Protein AF-0000000079731182 (afdb_homodimer)

Nearest PDB structures (foldseek):
  2mru-assembly1_A  TM=7.423E-01  e=4.574E-02  Escherichia coli K-12
  2mrn-assembly1_B  TM=7.345E-01  e=3.538E-02  Escherichia coli K-12
  2mru-assembly1_B  TM=6.799E-01  e=6.725E-02  Escherichia coli K-12
  1ub4-assembly1_C-2  TM=6.430E-01  e=1.454E-01  Escherichia coli
  1yfb-assembly1_A  TM=6.213E-01  e=2.764E-01  Bacillus subtilis

InterPro domains:
  IPR007159 SpoVT-AbrB domain [PF04014] (16-47)
  IPR037914 SpoVT-AbrB domain superfamily [SSF89447] (15-71)

Solvent-accessible surface area (backbone atoms only — not comparable to full-atom values): 9882 Å² total; per-residue (Å²): 130,87,69,60,76,44,74,41,67,14,52,25,51,76,56,28,32,38,54,40,68,69,56,31,60,73,69,64,60,46,63,67,21,34,34,36,35,29,29,44,94,88,37,60,38,42,43,84,41,74,60,72,77,57,77,83,62,85,78,66,84,73,70,58,81,83,68,65,80,71,74,69,76,65,75,74,78,69,86,121,129,87,70,60,75,42,74,41,68,13,51,25,51,77,56,27,30,38,51,39,68,70,57,32,61,71,70,64,62,44,63,66,22,35,35,37,37,29,28,45,93,87,38,59,36,41,43,83,40,72,60,71,79,55,77,83,57,83,80,63,83,72,69,57,81,80,68,59,81,71,75,69,78,65,84,74,82,81,91,121

Organism: NCBI:txid1457250

Secondary structure (DSSP, 8-state):
-PPPSEEEEEEEETTEEEPPHHHHHHTT--TT-EEEEEEETTEEEEEEE-----SSS---TT--SS--------------/-PPPSEEEEEEEETTEEEPPHHHHHHTT--TT-EEEEEEETTEEEEEEE-----SSS---TT--SS--------------

Sequence (160 aa):
MSTPDEVGEGTVSGNQVSIPAHIRRRFDIEDGDVIEWQIVDGELKVEVRQTASSAFEDFEPGASEEAVDVVEEHDGFGLEMSTPDEVGEGTVSGNQVSIPAHIRRRFDIEDGDVIEWQIVDGELKVEVRQTASSAFEDFEPGASEEAVDVVEEHDGFGLE

Radius of gyration: 20.46 Å; Cα contacts (8 Å, |Δi|>4): 246; chains: 2; bounding box: 29×71×71 Å

Foldseek 3Di:
DDDDPDDDDWDDDDPDTDDDPVRCVVVVPDPPWDWDWDQDPNDIDIDTHGPPPPPPDDPPVPPPPCPPPPPPPVDDPPPD/DDDDPDDDDWDDDDPDTDDDPVRCVVVVPDPPWDWDWDQDPNDIDIDTGGPPPPPPDDCPVPPPPCPPPPPPPPPDDDDD

Structure (mmCIF, N/CA/C/O backbone):
data_AF-0000000079731182-model_v1
#
loop_
_entity.id
_entity.type
_entity.pdbx_description
1 polymer 'AbrB/MazE/SpoVT family DNA-binding domain-containing protein'
#
loop_
_atom_site.group_PDB
_atom_site.id
_atom_site.type_symbol
_a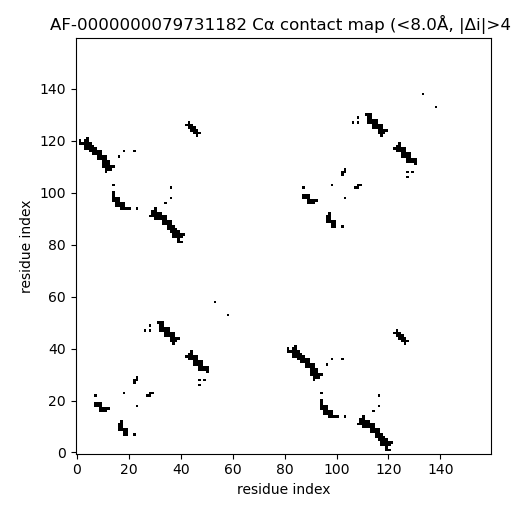tom_site.label_atom_id
_atom_site.label_alt_id
_atom_site.label_comp_id
_atom_site.label_asym_id
_atom_site.label_entity_id
_atom_site.label_seq_id
_atom_site.pdbx_PDB_ins_code
_atom_site.Cartn_x
_atom_site.Cartn_y
_atom_site.Cartn_z
_atom_site.occupancy
_atom_site.B_iso_or_equiv
_atom_site.auth_seq_id
_atom_site.auth_comp_id
_atom_site.auth_asym_id
_atom_site.auth_atom_id
_atom_site.pdbx_PDB_model_num
ATOM 1 N N . MET A 1 1 ? -4.527 -13.766 14.844 1 52.78 1 MET A N 1
ATOM 2 C CA . MET A 1 1 ? -4.383 -13.07 13.57 1 52.78 1 MET A CA 1
ATOM 3 C C . MET A 1 1 ? -5.461 -12 13.406 1 52.78 1 MET A C 1
ATOM 5 O O . MET A 1 1 ? -6.645 -12.266 13.625 1 52.78 1 MET A O 1
ATOM 9 N N . SER A 1 2 ? -5.117 -10.688 13.602 1 68.06 2 SER A N 1
ATOM 10 C CA . SER A 1 2 ? -6.199 -9.711 13.555 1 68.06 2 SER A CA 1
ATOM 11 C C . SER A 1 2 ? -6.832 -9.648 12.164 1 68.06 2 SER A C 1
ATOM 13 O O . SER A 1 2 ? -6.133 -9.727 11.156 1 68.06 2 SER A O 1
ATOM 15 N N . THR A 1 3 ? -8.008 -9.969 12.062 1 81 3 THR A N 1
ATOM 16 C CA . THR A 1 3 ? -8.797 -9.883 10.836 1 81 3 THR A CA 1
ATOM 17 C C . THR A 1 3 ? -8.906 -8.43 10.375 1 81 3 THR A C 1
ATOM 19 O O . THR A 1 3 ? -9.188 -7.539 11.18 1 81 3 THR A O 1
ATOM 22 N N . PRO A 1 4 ? -8.656 -8.305 9.188 1 84.5 4 PRO A N 1
ATOM 23 C CA . PRO A 1 4 ? -8.758 -6.934 8.672 1 84.5 4 PRO A CA 1
ATOM 24 C C . PRO A 1 4 ? -10.172 -6.363 8.781 1 84.5 4 PRO A C 1
ATOM 26 O O . PRO A 1 4 ? -11.148 -7.094 8.609 1 84.5 4 PRO A O 1
ATOM 29 N N . ASP A 1 5 ? -10.234 -5.133 9.172 1 88.12 5 ASP A N 1
ATOM 30 C CA . ASP A 1 5 ? -11.508 -4.426 9.281 1 88.12 5 ASP A CA 1
ATOM 31 C C . ASP A 1 5 ? -12.109 -4.168 7.906 1 88.12 5 ASP A C 1
ATOM 33 O O . ASP A 1 5 ? -13.305 -4.387 7.695 1 88.12 5 ASP A O 1
ATOM 37 N N . GLU A 1 6 ? -11.359 -3.693 6.988 1 93.94 6 GLU A N 1
ATOM 38 C CA . GLU A 1 6 ? -11.758 -3.416 5.609 1 93.94 6 GLU A CA 1
ATOM 39 C C . GLU A 1 6 ? -10.656 -3.818 4.629 1 93.94 6 GLU A C 1
ATOM 41 O O . GLU A 1 6 ? -9.469 -3.674 4.93 1 93.94 6 GLU A O 1
ATOM 46 N N . VAL A 1 7 ? -11.156 -4.34 3.604 1 95.25 7 VAL A N 1
ATOM 47 C CA . VAL A 1 7 ? -10.211 -4.758 2.576 1 95.25 7 VAL A CA 1
ATOM 48 C C . VAL A 1 7 ? -10.641 -4.207 1.219 1 95.25 7 VAL A C 1
ATOM 50 O O . VAL A 1 7 ? -11.836 -4.078 0.945 1 95.25 7 VAL A O 1
ATOM 53 N N . GLY A 1 8 ? -9.727 -3.752 0.408 1 96.56 8 GLY A N 1
ATOM 54 C CA . GLY A 1 8 ? -9.945 -3.312 -0.96 1 96.56 8 GLY A CA 1
ATOM 55 C C . GLY A 1 8 ? -8.828 -3.699 -1.902 1 96.56 8 GLY A C 1
ATOM 56 O O . GLY A 1 8 ? -7.684 -3.873 -1.476 1 96.56 8 GLY A O 1
ATOM 57 N N . GLU A 1 9 ? -9.164 -3.873 -3.137 1 96.56 9 GLU A N 1
ATOM 58 C CA . GLU A 1 9 ? -8.148 -4.254 -4.117 1 96.56 9 GLU A CA 1
ATOM 59 C C . GLU A 1 9 ? -7.848 -3.104 -5.074 1 96.56 9 GLU A C 1
ATOM 61 O O . GLU A 1 9 ? -8.75 -2.359 -5.465 1 96.56 9 GLU A O 1
ATOM 66 N N . GLY A 1 10 ? -6.551 -2.908 -5.293 1 97.25 10 GLY A N 1
ATOM 67 C CA . GLY A 1 10 ? -6.082 -1.977 -6.309 1 97.25 10 GLY A CA 1
ATOM 68 C C . GLY A 1 10 ? -5.27 -2.645 -7.398 1 97.25 10 GLY A C 1
ATOM 69 O O . GLY A 1 10 ? -4.484 -3.557 -7.129 1 97.25 10 GLY A O 1
ATOM 70 N N . THR A 1 11 ? -5.566 -2.256 -8.586 1 96.88 11 THR A N 1
ATOM 71 C CA . THR A 1 11 ? -4.84 -2.818 -9.719 1 96.88 11 THR A CA 1
ATOM 72 C C . THR A 1 11 ? -3.623 -1.961 -10.062 1 96.88 11 THR A C 1
AT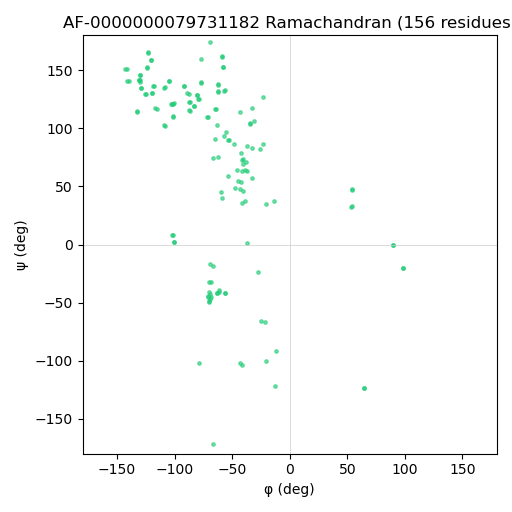OM 74 O O . THR A 1 11 ? -3.707 -0.731 -10.07 1 96.88 11 THR A O 1
ATOM 77 N N . VAL A 1 12 ? -2.547 -2.664 -10.305 1 96.81 12 VAL A N 1
ATOM 78 C CA . VAL A 1 12 ? -1.31 -1.992 -10.688 1 96.81 12 VAL A CA 1
ATOM 79 C C . VAL A 1 12 ? -1.354 -1.639 -12.172 1 96.81 12 VAL A C 1
ATOM 81 O O . VAL A 1 12 ? -1.78 -2.449 -12.992 1 96.81 12 VAL A O 1
ATOM 84 N N . SER A 1 13 ? -1.101 -0.509 -12.469 1 97.06 13 SER A N 1
ATOM 85 C CA . SER A 1 13 ? -0.923 -0.023 -13.836 1 97.06 13 SER A CA 1
ATOM 86 C C . SER A 1 13 ? 0.332 0.835 -13.961 1 97.06 13 SER A C 1
ATOM 88 O O . SER A 1 13 ? 0.426 1.897 -13.336 1 97.06 13 SER A O 1
ATOM 90 N N . GLY A 1 14 ? 1.271 0.293 -14.758 1 96.62 14 GLY A N 1
ATOM 91 C CA . GLY A 1 14 ? 2.562 0.962 -14.805 1 96.62 14 GLY A CA 1
ATOM 92 C C . GLY A 1 14 ? 3.293 0.944 -13.477 1 96.62 14 GLY A C 1
ATOM 93 O O . GLY A 1 14 ? 3.549 -0.125 -12.914 1 96.62 14 GLY A O 1
ATOM 94 N N . ASN A 1 15 ? 3.602 2.197 -13.039 1 97.88 15 ASN A N 1
ATOM 95 C CA . ASN A 1 15 ? 4.312 2.301 -11.766 1 97.88 15 ASN A CA 1
ATOM 96 C C . ASN A 1 15 ? 3.375 2.695 -10.633 1 97.88 15 ASN A C 1
ATOM 98 O O . ASN A 1 15 ? 3.828 3.104 -9.562 1 97.88 15 ASN A O 1
ATOM 102 N N . GLN A 1 16 ? 2.061 2.701 -11 1 98.44 16 GLN A N 1
ATOM 103 C CA . GLN A 1 16 ? 1.104 3.166 -10 1 98.44 16 GLN A CA 1
ATOM 104 C C . GLN A 1 16 ? 0.078 2.082 -9.68 1 98.44 16 GLN A C 1
ATOM 106 O O . GLN A 1 16 ? -0.072 1.117 -10.43 1 98.44 16 GLN A O 1
ATOM 111 N N . VAL A 1 17 ? -0.561 2.217 -8.5 1 98.06 17 VAL A N 1
ATOM 112 C CA . VAL A 1 17 ? -1.639 1.325 -8.086 1 98.06 17 VAL A CA 1
ATOM 113 C C . VAL A 1 17 ? -2.83 2.146 -7.605 1 98.06 17 VAL A C 1
ATOM 115 O O . VAL A 1 17 ? -2.658 3.17 -6.938 1 98.06 17 VAL A O 1
ATOM 118 N N . SER A 1 18 ? -3.936 1.676 -7.938 1 98.44 18 SER A N 1
ATOM 119 C CA . SER A 1 18 ? -5.148 2.387 -7.543 1 98.44 18 SER A CA 1
ATOM 120 C C . SER A 1 18 ? -5.48 2.143 -6.074 1 98.44 18 SER A C 1
ATOM 122 O O . SER A 1 18 ? -5.266 1.042 -5.559 1 98.44 18 SER A O 1
ATOM 124 N N . ILE A 1 19 ? -5.895 3.191 -5.422 1 97.88 19 ILE A N 1
ATOM 125 C CA . ILE A 1 19 ? -6.379 3.131 -4.047 1 97.88 19 ILE A CA 1
ATOM 126 C C . ILE A 1 19 ? -7.906 3.189 -4.035 1 97.88 19 ILE A C 1
ATOM 128 O O . ILE A 1 19 ? -8.5 4.18 -4.469 1 97.88 19 ILE A O 1
ATOM 132 N N . PRO A 1 20 ? -8.547 2.166 -3.48 1 98.12 20 PRO A N 1
ATOM 133 C CA . PRO A 1 20 ? -10.008 2.158 -3.475 1 98.12 20 PRO A CA 1
ATOM 134 C C . PRO A 1 20 ? -10.602 3.385 -2.785 1 98.12 20 PRO A C 1
ATOM 136 O O . PRO A 1 20 ? -10.023 3.902 -1.828 1 98.12 20 PRO A O 1
ATOM 139 N N . ALA A 1 21 ? -11.797 3.734 -3.209 1 97.75 21 ALA A N 1
ATOM 140 C CA . ALA A 1 21 ? -12.43 4.969 -2.754 1 97.75 21 ALA A CA 1
ATOM 141 C C . ALA A 1 21 ? -12.641 4.949 -1.244 1 97.75 21 ALA A C 1
ATOM 143 O O . ALA A 1 21 ? -12.438 5.961 -0.57 1 97.75 21 ALA A O 1
ATOM 144 N N . HIS A 1 22 ? -13.008 3.834 -0.749 1 96.25 22 HIS A N 1
ATOM 145 C CA . HIS A 1 22 ? -13.32 3.771 0.676 1 96.25 22 HIS A CA 1
ATOM 146 C C . HIS A 1 22 ? -12.055 3.912 1.518 1 96.25 22 HIS A C 1
ATOM 148 O O . HIS A 1 22 ? -12.094 4.449 2.627 1 96.25 22 HIS A O 1
ATOM 154 N N . ILE A 1 23 ? -10.914 3.436 1.033 1 95.44 23 ILE A N 1
ATOM 155 C CA . ILE A 1 23 ? -9.641 3.584 1.724 1 95.44 23 ILE A CA 1
ATOM 156 C C . ILE A 1 23 ? -9.188 5.043 1.665 1 95.44 23 ILE A C 1
ATOM 158 O O . ILE A 1 23 ? -8.734 5.598 2.668 1 95.44 23 ILE A O 1
ATOM 162 N N . ARG A 1 24 ? -9.305 5.68 0.466 1 97 24 ARG A N 1
ATOM 163 C CA . ARG A 1 24 ? -8.953 7.09 0.326 1 97 24 ARG A CA 1
ATOM 164 C C . ARG A 1 24 ? -9.75 7.949 1.306 1 97 24 ARG A C 1
ATOM 166 O O . ARG A 1 24 ? -9.195 8.828 1.962 1 97 24 ARG A O 1
ATOM 173 N N . ARG A 1 25 ? -11.016 7.641 1.452 1 94.81 25 ARG A N 1
ATOM 174 C CA . ARG A 1 25 ? -11.891 8.391 2.342 1 94.81 25 ARG A CA 1
ATOM 175 C C . ARG A 1 25 ? -11.539 8.141 3.805 1 94.81 25 ARG A C 1
ATOM 177 O O . ARG A 1 25 ? -11.523 9.07 4.613 1 94.81 25 ARG A O 1
ATOM 184 N N . ARG A 1 26 ? -11.242 6.852 4.078 1 93.06 26 ARG A N 1
ATOM 185 C CA . ARG A 1 26 ? -10.945 6.469 5.453 1 93.06 26 ARG A CA 1
ATOM 186 C C . ARG A 1 26 ? -9.688 7.164 5.957 1 93.06 26 ARG A C 1
ATOM 188 O O . ARG A 1 26 ? -9.625 7.586 7.113 1 93.06 26 ARG A O 1
ATOM 195 N N . PHE A 1 27 ? -8.711 7.262 5.191 1 91.31 27 PHE A N 1
ATOM 196 C CA . PHE A 1 27 ? -7.418 7.828 5.574 1 91.31 27 PHE A CA 1
ATOM 197 C C . PHE A 1 27 ? -7.289 9.258 5.078 1 91.31 27 PHE A C 1
ATOM 199 O O . PHE A 1 27 ? -6.23 9.875 5.215 1 91.31 27 PHE A O 1
ATOM 206 N N . ASP A 1 28 ? -8.359 9.766 4.441 1 91.5 28 ASP A N 1
ATOM 207 C CA . ASP A 1 28 ? -8.367 11.125 3.902 1 91.5 28 ASP A CA 1
ATOM 208 C C . ASP A 1 28 ? -7.184 11.352 2.967 1 91.5 28 ASP A C 1
ATOM 210 O O . ASP A 1 28 ? -6.445 12.328 3.117 1 91.5 28 ASP A O 1
ATOM 214 N N . ILE A 1 29 ? -6.984 10.461 2.121 1 93.19 29 ILE A N 1
ATOM 215 C CA . ILE A 1 29 ? -5.879 10.516 1.169 1 93.19 29 ILE A CA 1
ATOM 216 C C . ILE A 1 29 ? -6.223 11.469 0.028 1 93.19 29 ILE A C 1
ATOM 218 O O . ILE A 1 29 ? -7.266 11.32 -0.618 1 93.19 29 ILE A O 1
ATOM 222 N N . GLU A 1 30 ? -5.363 12.422 -0.187 1 92.31 30 GLU A N 1
ATOM 223 C CA . GLU A 1 30 ? -5.531 13.43 -1.23 1 92.31 30 GLU A CA 1
ATOM 224 C C . GLU A 1 30 ? -4.34 13.438 -2.184 1 92.31 30 GLU A C 1
ATOM 226 O O . GLU A 1 30 ? -3.312 12.812 -1.907 1 92.31 30 GLU A O 1
ATOM 231 N N . ASP A 1 31 ? -4.566 14.031 -3.197 1 94.56 31 ASP A N 1
ATOM 232 C CA . ASP A 1 31 ? -3.475 14.203 -4.148 1 94.56 31 ASP A CA 1
ATOM 233 C C . ASP A 1 31 ? -2.281 14.898 -3.498 1 94.56 31 ASP A C 1
ATOM 235 O O . ASP A 1 31 ? -2.439 15.906 -2.812 1 94.56 31 ASP A O 1
ATOM 239 N N . GLY A 1 32 ? -1.198 14.398 -3.691 1 94.19 32 GLY A N 1
ATOM 240 C CA . GLY A 1 32 ? -0.001 14.992 -3.125 1 94.19 32 GLY A CA 1
ATOM 241 C C . GLY A 1 32 ? 0.452 14.328 -1.841 1 94.19 32 GLY A C 1
ATOM 242 O O . GLY A 1 32 ? 1.586 14.523 -1.399 1 94.19 32 GLY A O 1
ATOM 243 N N . ASP A 1 33 ? -0.529 13.609 -1.2 1 92.62 33 ASP A N 1
ATOM 244 C CA . ASP A 1 33 ? -0.124 12.844 -0.025 1 92.62 33 ASP A CA 1
ATOM 245 C C . ASP A 1 33 ? 0.965 11.836 -0.375 1 92.62 33 ASP A C 1
ATOM 247 O O . ASP A 1 33 ? 1.167 11.516 -1.549 1 92.62 33 ASP A O 1
ATOM 251 N N . VAL A 1 34 ? 1.662 11.359 0.646 1 94.56 34 VAL A N 1
ATOM 252 C CA . VAL A 1 34 ? 2.781 10.445 0.441 1 94.56 34 VAL A CA 1
ATOM 253 C C . VAL A 1 34 ? 2.504 9.117 1.151 1 94.56 34 VAL A C 1
ATOM 255 O O . VAL A 1 34 ? 2.039 9.102 2.293 1 94.56 34 VAL A O 1
ATOM 258 N N . ILE A 1 35 ? 2.689 8.055 0.384 1 94.5 35 ILE A N 1
ATOM 259 C CA . ILE A 1 35 ? 2.611 6.715 0.955 1 94.5 35 ILE A CA 1
ATOM 260 C C . ILE A 1 35 ? 4.02 6.172 1.191 1 94.5 35 ILE A C 1
ATOM 262 O O . ILE A 1 35 ? 4.855 6.18 0.285 1 94.5 35 ILE A O 1
ATOM 266 N N . GLU A 1 36 ? 4.297 5.855 2.348 1 94.31 36 GLU A N 1
ATOM 267 C CA . GLU A 1 36 ? 5.574 5.215 2.66 1 94.31 36 GLU A CA 1
ATOM 268 C C . GLU A 1 36 ? 5.48 3.699 2.508 1 94.31 36 GLU A C 1
ATOM 270 O O . GLU A 1 36 ? 4.738 3.041 3.24 1 94.31 36 GLU A O 1
ATOM 275 N N . TRP A 1 37 ? 6.219 3.156 1.59 1 95.81 37 TRP A N 1
ATOM 276 C CA . TRP A 1 37 ? 6.324 1.718 1.371 1 95.81 37 TRP A CA 1
ATOM 277 C C . TRP A 1 37 ? 7.441 1.118 2.221 1 95.81 37 TRP A C 1
ATOM 279 O O . TRP A 1 37 ? 8.57 1.607 2.203 1 95.81 37 TRP A O 1
ATOM 289 N N . GLN A 1 38 ? 7.125 0.039 2.947 1 93.88 38 GLN A N 1
ATOM 290 C CA . GLN A 1 38 ? 8.117 -0.625 3.781 1 93.88 38 GLN A CA 1
ATOM 291 C C . GLN A 1 38 ? 8.156 -2.125 3.504 1 93.88 38 GLN A C 1
ATOM 293 O O . GLN A 1 38 ? 7.117 -2.758 3.332 1 93.88 38 GLN A O 1
ATOM 298 N N . ILE A 1 39 ? 9.312 -2.615 3.391 1 92.56 39 ILE A N 1
ATOM 299 C CA . ILE A 1 39 ? 9.477 -4.066 3.352 1 92.56 39 ILE A CA 1
ATOM 300 C C . ILE A 1 39 ? 9.953 -4.566 4.711 1 92.56 39 ILE A C 1
ATOM 302 O O . ILE A 1 39 ? 11.062 -4.238 5.145 1 92.56 39 ILE A O 1
ATOM 306 N N . VAL A 1 40 ? 9.172 -5.266 5.461 1 85.56 40 VAL A N 1
ATOM 307 C CA . VAL A 1 40 ? 9.492 -5.809 6.777 1 85.56 40 VAL A CA 1
ATOM 308 C C . VAL A 1 40 ? 9.445 -7.336 6.73 1 85.56 40 VAL A C 1
ATOM 310 O O . VAL A 1 40 ? 8.391 -7.926 6.484 1 85.56 40 VAL A O 1
ATOM 313 N N . ASP A 1 41 ? 10.531 -7.848 6.984 1 84.69 41 ASP A N 1
ATOM 314 C CA . ASP A 1 41 ? 10.633 -9.305 6.98 1 84.69 41 ASP A CA 1
ATOM 315 C C . ASP A 1 41 ? 10.117 -9.891 5.664 1 84.69 41 ASP A C 1
ATOM 317 O O . ASP A 1 41 ? 9.367 -10.867 5.668 1 84.69 41 ASP A O 1
ATOM 321 N N . GLY A 1 42 ? 10.266 -9.211 4.555 1 86.88 42 GLY A N 1
ATOM 322 C CA . GLY A 1 42 ? 9.906 -9.703 3.234 1 86.88 42 GLY A CA 1
ATOM 323 C C . GLY A 1 42 ? 8.477 -9.375 2.842 1 86.88 42 GLY A C 1
ATOM 324 O O . GLY A 1 42 ? 8.016 -9.773 1.771 1 86.88 42 GLY A O 1
ATOM 325 N N . GLU A 1 43 ? 7.816 -8.719 3.734 1 85.94 43 GLU A N 1
ATOM 326 C CA . GLU A 1 43 ? 6.426 -8.344 3.486 1 85.94 43 GLU A CA 1
ATOM 327 C C . GLU A 1 43 ? 6.301 -6.859 3.17 1 85.94 43 GLU A C 1
ATOM 329 O O . GLU A 1 43 ? 7.043 -6.039 3.715 1 85.94 43 GLU A O 1
ATOM 334 N N . LEU A 1 44 ? 5.453 -6.527 2.244 1 91.44 44 LEU A N 1
ATOM 335 C CA . LEU A 1 44 ? 5.23 -5.141 1.855 1 91.44 44 LEU A CA 1
ATOM 336 C C . LEU A 1 44 ? 4.168 -4.492 2.736 1 91.44 44 LEU A C 1
ATOM 338 O O . LEU A 1 44 ? 3.059 -5.016 2.867 1 91.44 44 LEU A O 1
ATOM 342 N N . LYS A 1 45 ? 4.562 -3.443 3.355 1 90.88 45 LYS A N 1
ATOM 343 C CA . LYS A 1 45 ? 3.684 -2.629 4.191 1 90.88 45 LYS A CA 1
ATOM 344 C C . LYS A 1 45 ? 3.682 -1.174 3.732 1 90.88 45 LYS A C 1
ATOM 346 O O . LYS A 1 45 ? 4.629 -0.719 3.088 1 90.88 45 LYS A O 1
ATOM 351 N N . VAL A 1 46 ? 2.529 -0.475 4 1 94.38 46 VAL A N 1
ATOM 352 C CA . VAL A 1 46 ? 2.49 0.933 3.619 1 94.38 46 VAL A CA 1
ATOM 353 C C . VAL A 1 46 ? 2.02 1.777 4.801 1 94.38 46 VAL A C 1
ATOM 355 O O . VAL A 1 46 ? 1.322 1.279 5.688 1 94.38 46 VAL A O 1
ATOM 358 N N . GLU A 1 47 ? 2.537 2.943 4.898 1 88.94 47 GLU A N 1
ATOM 359 C CA . GLU A 1 47 ? 2.088 3.957 5.848 1 88.94 47 GLU A CA 1
ATOM 360 C C . GLU A 1 47 ? 1.74 5.262 5.137 1 88.94 47 GLU A C 1
ATOM 362 O O . GLU A 1 47 ? 2.492 5.727 4.277 1 88.94 47 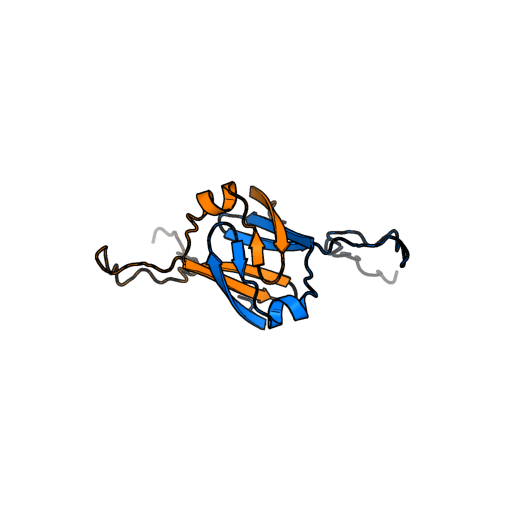GLU A O 1
ATOM 367 N N . VAL A 1 48 ? 0.523 5.746 5.473 1 89.5 48 VAL A N 1
ATOM 368 C CA . VAL A 1 48 ? 0.071 6.992 4.859 1 89.5 48 VAL A CA 1
ATOM 369 C C . VAL A 1 48 ? 0.646 8.18 5.621 1 89.5 48 VAL A C 1
ATOM 371 O O . VAL A 1 48 ? 0.497 8.273 6.844 1 89.5 48 VAL A O 1
ATOM 374 N N . ARG A 1 49 ? 1.411 8.969 4.93 1 84.88 49 ARG A N 1
ATOM 375 C CA . ARG A 1 49 ? 1.889 10.219 5.5 1 84.88 49 ARG A CA 1
ATOM 376 C C . ARG A 1 49 ? 1.203 11.414 4.848 1 84.88 49 ARG A C 1
ATOM 378 O O . ARG A 1 49 ? 1.379 11.664 3.654 1 84.88 49 ARG A O 1
ATOM 385 N N . GLN A 1 50 ? 0.219 11.953 5.605 1 75.5 50 GLN A N 1
ATOM 386 C CA . GLN A 1 50 ? -0.432 13.156 5.098 1 75.5 50 GLN A CA 1
ATOM 387 C C . GLN A 1 50 ? 0.499 14.359 5.184 1 75.5 50 GLN A C 1
ATOM 389 O O . GLN A 1 50 ? 1.289 14.477 6.121 1 75.5 50 GLN A O 1
ATOM 394 N N . THR A 1 51 ? 0.906 14.766 3.977 1 61.38 51 THR A N 1
ATOM 395 C CA . THR A 1 51 ? 1.712 15.984 3.992 1 61.38 51 THR A CA 1
ATOM 396 C C . THR A 1 51 ? 0.994 17.094 4.746 1 61.38 51 THR A C 1
ATOM 398 O O . THR A 1 51 ? -0.172 17.391 4.477 1 61.38 51 THR A O 1
ATOM 401 N N . ALA A 1 52 ? 1.233 17.125 5.93 1 52.19 52 ALA A N 1
ATOM 402 C CA . ALA A 1 52 ? 0.646 18.219 6.684 1 52.19 52 ALA A CA 1
ATOM 403 C C . ALA A 1 52 ? 0.733 19.531 5.902 1 52.19 52 ALA A C 1
ATOM 405 O O . ALA A 1 52 ? 1.813 19.922 5.457 1 52.19 52 ALA A O 1
ATOM 406 N N . SER A 1 53 ? -0.052 19.766 4.832 1 48.66 53 SER A N 1
ATOM 407 C CA . SER A 1 53 ? -0.091 21.172 4.5 1 48.66 53 SER A CA 1
ATOM 408 C C . SER A 1 53 ? -0.182 22.031 5.758 1 48.66 53 SER A C 1
ATOM 410 O O . SER A 1 53 ? -1.274 22.266 6.281 1 48.66 53 SER A O 1
ATOM 412 N N . SER A 1 54 ? 0.359 21.781 6.828 1 44.53 54 SER A N 1
ATOM 413 C CA . SER A 1 54 ? 0.248 22.797 7.859 1 44.53 54 SER A CA 1
ATOM 414 C C . SER A 1 54 ? 0.864 24.109 7.398 1 44.53 54 SER A C 1
ATOM 416 O O . SER A 1 54 ? 2.055 24.359 7.609 1 44.53 54 SER A O 1
ATOM 418 N N . ALA A 1 55 ? 0.822 24.797 6.355 1 43.81 55 ALA A N 1
ATOM 419 C CA . ALA A 1 55 ? 0.951 26.25 6.566 1 43.81 55 ALA A CA 1
ATOM 420 C C . ALA A 1 55 ? 0.146 26.688 7.781 1 43.81 55 ALA A C 1
ATOM 422 O O . ALA A 1 55 ? 0.673 27.375 8.664 1 43.81 55 ALA A O 1
ATOM 423 N N . PHE A 1 56 ? -1.138 27.375 7.801 1 47.12 56 PHE A N 1
ATOM 424 C CA . PHE A 1 56 ? -1.824 28.141 8.844 1 47.12 56 PHE A CA 1
ATOM 425 C C . PHE A 1 56 ? -2.291 27.219 9.961 1 47.12 56 PHE A C 1
ATOM 427 O O . PHE A 1 56 ? -2.852 27.672 10.961 1 47.12 56 PHE A O 1
ATOM 434 N N . GLU A 1 57 ? -2.939 26.156 9.727 1 41.06 57 GLU A N 1
ATOM 435 C CA . GLU A 1 57 ? -3.537 25.688 10.977 1 41.06 57 GLU A CA 1
ATOM 436 C C . GLU A 1 57 ? -2.467 25.234 11.969 1 41.06 57 GLU A C 1
ATOM 438 O O . GLU A 1 57 ? -1.313 25.016 11.586 1 41.06 57 GLU A O 1
ATOM 443 N N . ASP A 1 58 ? -2.869 24.5 13.305 1 39.91 58 ASP A N 1
ATOM 444 C CA . ASP A 1 58 ? -2.264 24.359 14.625 1 39.91 58 ASP A CA 1
ATOM 445 C C . ASP A 1 58 ? -0.953 23.578 14.547 1 39.91 58 ASP A C 1
ATOM 447 O O . ASP A 1 58 ? -0.925 22.453 14.07 1 39.91 58 ASP A O 1
ATOM 451 N N . PHE A 1 59 ? 0.31 24.125 14.359 1 43.31 59 PHE A N 1
ATOM 452 C CA . PHE A 1 59 ? 1.601 23.719 14.898 1 43.31 59 PHE A CA 1
ATOM 453 C C . PHE A 1 59 ? 1.416 22.859 16.141 1 43.31 59 PHE A C 1
ATOM 455 O O . PHE A 1 59 ? 1.197 23.391 17.234 1 43.31 59 PHE A O 1
ATOM 462 N N . GLU A 1 60 ? 0.425 21.969 16.375 1 39.66 60 GLU A N 1
ATOM 463 C CA . GLU A 1 60 ? 0.709 21.297 17.641 1 39.66 60 GLU A CA 1
ATOM 464 C C . GLU A 1 60 ? 2.096 20.656 17.625 1 39.66 60 GLU A C 1
ATOM 466 O O . GLU A 1 60 ? 2.424 19.891 16.719 1 39.66 60 GLU A O 1
ATOM 471 N N . PRO A 1 61 ? 3.117 21.422 18.219 1 40.66 61 PRO A N 1
ATOM 472 C CA . PRO A 1 61 ? 4.5 20.969 18.391 1 40.66 61 PRO A CA 1
ATOM 473 C C . PRO A 1 61 ? 4.621 19.453 18.438 1 40.66 61 PRO A C 1
ATOM 475 O O . PRO A 1 61 ? 5.621 18.891 17.984 1 40.66 61 PRO A O 1
ATOM 478 N N . GLY A 1 62 ? 3.988 18.906 19.594 1 37.66 62 GLY A N 1
ATOM 479 C CA . GLY A 1 62 ? 4.289 17.594 20.141 1 37.66 62 GLY A CA 1
ATOM 480 C C . GLY A 1 62 ? 3.877 16.453 19.234 1 37.66 62 GLY A C 1
ATOM 481 O O . GLY A 1 62 ? 3.875 15.289 19.656 1 37.66 62 GLY A O 1
ATOM 482 N N . ALA A 1 63 ? 3.072 16.672 18.359 1 37.22 63 ALA A N 1
ATOM 483 C CA . ALA A 1 63 ? 2.549 15.406 17.859 1 37.22 63 ALA A CA 1
ATOM 484 C C . ALA A 1 63 ? 3.656 14.57 17.234 1 37.22 63 ALA A C 1
ATOM 486 O O . ALA A 1 63 ? 4.211 14.945 16.188 1 37.22 63 ALA A O 1
ATOM 487 N N . SER A 1 64 ? 4.449 14.016 18.156 1 34.47 64 SER A N 1
ATOM 488 C CA . SER A 1 64 ? 5.434 13 17.781 1 34.47 64 SER A CA 1
ATOM 489 C C . SER A 1 64 ? 4.957 12.164 16.594 1 34.47 64 SER A C 1
ATOM 491 O O . SER A 1 64 ? 3.764 11.883 16.484 1 34.47 64 SER A O 1
ATOM 493 N N . GLU A 1 65 ? 5.34 12.195 15.414 1 36.44 65 GLU A N 1
ATOM 494 C CA . GLU A 1 65 ? 5.207 11.18 14.367 1 36.44 65 GLU A CA 1
ATOM 495 C C . GLU A 1 65 ? 4.785 9.836 14.961 1 36.44 65 GLU A C 1
ATOM 497 O O . GLU A 1 65 ? 3.658 9.391 14.75 1 36.44 65 GLU A O 1
ATOM 502 N N . GLU A 1 66 ? 5.473 8.664 14.859 1 38.34 66 GLU A N 1
ATOM 503 C CA . GLU A 1 66 ? 5.441 7.379 15.547 1 38.34 66 GLU A CA 1
ATOM 504 C C . GLU A 1 66 ? 5.375 7.566 17.062 1 38.34 66 GLU A C 1
ATOM 506 O O . GLU A 1 66 ? 6.395 7.824 17.703 1 38.34 66 GLU A O 1
ATOM 511 N N . ALA A 1 67 ? 4.453 8.078 17.594 1 37.72 67 ALA A N 1
ATOM 512 C CA . ALA A 1 67 ? 4 7.934 18.969 1 37.72 67 ALA A CA 1
ATOM 513 C C . ALA A 1 67 ? 4.086 6.48 19.422 1 37.72 67 ALA A C 1
ATOM 515 O O . ALA A 1 67 ? 3.314 5.637 18.969 1 37.72 67 ALA A O 1
ATOM 516 N N . VAL A 1 68 ? 5.262 5.992 19.453 1 40.62 68 VAL A N 1
ATOM 517 C CA . VAL A 1 68 ? 5.715 4.742 20.062 1 40.62 68 VAL A CA 1
ATOM 518 C C . VAL A 1 68 ? 4.914 4.465 21.328 1 40.62 68 VAL A C 1
ATOM 520 O O . VAL A 1 68 ? 4.578 5.391 22.078 1 40.62 68 VAL A O 1
ATOM 523 N N . ASP A 1 69 ? 4.012 3.598 21.359 1 36.09 69 ASP A N 1
ATOM 524 C CA . ASP A 1 69 ? 3.438 3.072 22.594 1 36.09 69 ASP A CA 1
ATOM 525 C C . ASP A 1 69 ? 4.43 3.186 23.75 1 36.09 69 ASP A C 1
ATOM 527 O O . ASP A 1 69 ? 5.535 2.641 23.688 1 36.09 69 ASP A O 1
ATOM 531 N N . VAL A 1 70 ? 4.527 4.32 24.375 1 36.25 70 VAL A N 1
ATOM 532 C CA . VAL A 1 70 ? 4.957 4.445 25.766 1 36.25 70 VAL A CA 1
ATOM 533 C C . VAL A 1 70 ? 4.262 3.391 26.625 1 36.25 70 VAL A C 1
ATOM 535 O O . VAL A 1 70 ? 3.041 3.424 26.781 1 36.25 70 VAL A O 1
ATOM 538 N N . VAL A 1 71 ? 4.301 2.137 26.359 1 35.84 71 VAL A N 1
ATOM 539 C CA . VAL A 1 71 ? 4.039 1.309 27.531 1 35.84 71 VAL A CA 1
ATOM 540 C C . VAL A 1 71 ? 4.742 1.901 28.75 1 35.84 71 VAL A C 1
ATOM 542 O O . VAL A 1 71 ? 5.969 1.975 28.797 1 35.84 71 VAL A O 1
ATOM 545 N N . GLU A 1 72 ? 4.266 3.02 29.188 1 34.38 72 GLU A N 1
ATOM 546 C CA . GLU A 1 72 ? 4.32 3.379 30.594 1 34.38 72 GLU A CA 1
ATOM 547 C C . GLU A 1 72 ? 4.09 2.16 31.484 1 34.38 72 GLU A C 1
ATOM 549 O O . GLU A 1 72 ? 3.004 1.575 31.469 1 34.38 72 GLU A O 1
ATOM 554 N N . GLU A 1 73 ? 4.977 1.131 31.453 1 32.97 73 GLU A N 1
ATOM 555 C CA . GLU A 1 73 ? 5.09 0.403 32.719 1 32.97 73 GLU A CA 1
ATOM 556 C C . GLU A 1 73 ? 5.129 1.359 33.906 1 32.97 73 GLU A C 1
ATOM 558 O O . GLU A 1 73 ? 6.129 2.053 34.125 1 32.97 73 GLU A O 1
ATOM 563 N N . HIS A 1 74 ? 4.238 2.258 33.906 1 32.38 74 HIS A N 1
ATOM 564 C CA . HIS A 1 74 ? 3.912 2.77 35.219 1 32.38 74 HIS A CA 1
ATOM 565 C C . HIS A 1 74 ? 3.818 1.64 36.25 1 32.38 74 HIS A C 1
ATOM 567 O O . HIS A 1 74 ? 2.971 0.752 36.125 1 32.38 74 HIS A O 1
ATOM 573 N N . ASP A 1 75 ? 5.008 1.173 36.719 1 33.47 75 ASP A N 1
ATOM 574 C CA . ASP A 1 75 ? 5.023 0.618 38.062 1 33.47 75 ASP A CA 1
ATOM 575 C C . ASP A 1 75 ? 4.023 1.339 38.969 1 33.47 75 ASP A C 1
ATOM 577 O O . ASP A 1 75 ? 3.809 2.545 38.812 1 33.47 75 ASP A O 1
ATOM 581 N N . GLY A 1 76 ?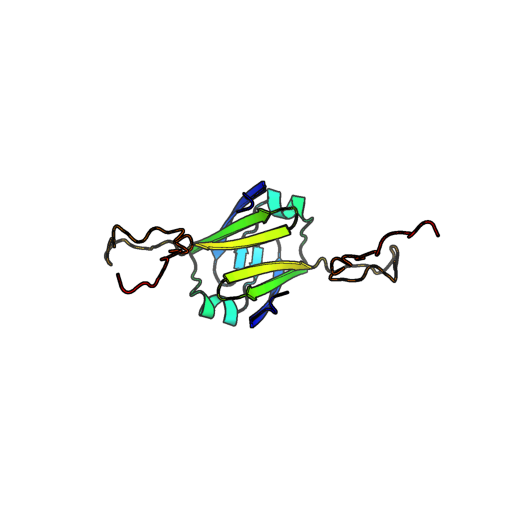 3.016 0.627 39.469 1 28.05 76 GLY A N 1
ATOM 582 C CA . GLY A 1 76 ? 2.115 0.749 40.594 1 28.05 76 GLY A CA 1
ATOM 583 C C . GLY A 1 76 ? 2.672 1.615 41.719 1 28.05 76 GLY A C 1
ATOM 584 O O . GLY A 1 76 ? 3.887 1.669 41.938 1 28.05 76 GLY A O 1
ATOM 585 N N . PHE A 1 77 ? 1.898 2.631 42.156 1 30.23 77 PHE A N 1
ATOM 586 C CA . PHE A 1 77 ? 1.71 3.303 43.406 1 30.23 77 PHE A CA 1
ATOM 587 C C . PHE A 1 77 ? 1.914 2.332 44.562 1 30.23 77 PHE A C 1
ATOM 589 O O . PHE A 1 77 ? 1.229 1.312 44.656 1 30.23 77 PHE A O 1
ATOM 596 N N . GLY A 1 78 ? 3.008 1.608 44.812 1 23.45 78 GLY A N 1
ATOM 597 C CA . GLY A 1 78 ? 2.934 1.279 46.25 1 23.45 78 GLY A CA 1
ATOM 598 C C . GLY A 1 78 ? 2.52 2.455 47.094 1 23.45 78 GLY A C 1
ATOM 599 O O . GLY A 1 78 ? 2.779 3.609 46.75 1 23.45 78 GLY A O 1
ATOM 600 N N . LEU A 1 79 ? 1.327 2.412 47.75 1 27.77 79 LEU A N 1
ATOM 601 C CA . LEU A 1 79 ? 0.648 2.873 48.938 1 27.77 79 LEU A CA 1
ATOM 602 C C . LEU A 1 79 ? 1.646 3.102 50.094 1 27.77 79 LEU A C 1
ATOM 604 O O . LEU A 1 79 ? 1.422 3.947 50.938 1 27.77 79 LEU A O 1
ATOM 608 N N . GLU A 1 80 ? 2.904 2.486 50.219 1 23.64 80 GLU A N 1
ATOM 609 C CA . GLU A 1 80 ? 3.443 3.031 51.469 1 23.64 80 GLU A CA 1
ATOM 610 C C . GLU A 1 80 ? 4.105 4.387 51.219 1 23.64 80 GLU A C 1
ATOM 612 O O . GLU A 1 80 ? 4.672 4.629 50.156 1 23.64 80 GLU A O 1
ATOM 617 N N . MET B 1 1 ? 10.305 -3.621 17.781 1 52.75 1 MET B N 1
ATOM 618 C CA . MET B 1 1 ? 9.766 -3.004 16.578 1 52.75 1 MET B CA 1
ATOM 619 C C . MET B 1 1 ? 10.617 -3.344 15.367 1 52.75 1 MET B C 1
ATOM 621 O O . MET B 1 1 ? 11.836 -3.199 15.398 1 52.75 1 MET B O 1
ATOM 625 N N . SER B 1 2 ? 10.164 -4.285 14.5 1 69 2 SER B N 1
ATOM 626 C CA . SER B 1 2 ? 11.07 -4.668 13.422 1 69 2 SER B CA 1
ATOM 627 C C . SER B 1 2 ? 11.328 -3.5 12.477 1 69 2 SER B C 1
ATOM 629 O O . SER B 1 2 ? 10.422 -2.723 12.18 1 69 2 SER B O 1
ATOM 631 N N . THR B 1 3 ? 12.477 -3.084 12.406 1 81.56 3 THR B N 1
ATOM 632 C CA . THR B 1 3 ? 12.922 -2.041 11.484 1 81.56 3 THR B CA 1
ATOM 633 C C . THR B 1 3 ? 12.727 -2.482 10.039 1 81.56 3 THR B C 1
ATOM 635 O O . THR B 1 3 ? 13.102 -3.6 9.664 1 81.56 3 THR B O 1
ATOM 638 N N . PRO B 1 4 ? 12.172 -1.63 9.359 1 84.69 4 PRO B N 1
ATOM 639 C CA . PRO B 1 4 ? 11.969 -1.98 7.957 1 84.69 4 PRO B CA 1
ATOM 640 C C . PRO B 1 4 ? 13.273 -2.213 7.207 1 84.69 4 PRO B C 1
ATOM 642 O O . PRO B 1 4 ? 14.273 -1.531 7.465 1 84.69 4 PRO B O 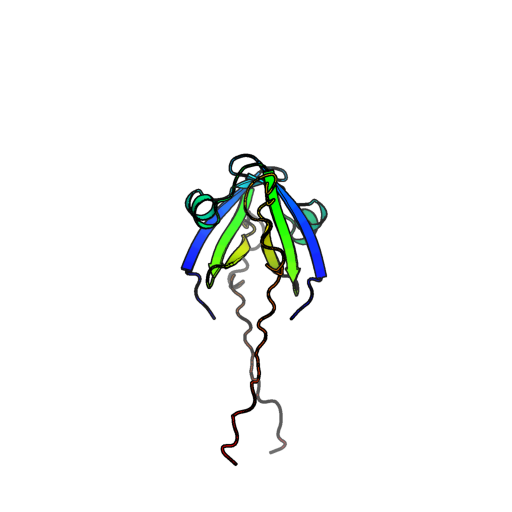1
ATOM 645 N N . ASP B 1 5 ? 13.273 -3.242 6.41 1 88.62 5 ASP B N 1
ATOM 646 C CA . ASP B 1 5 ? 14.43 -3.57 5.582 1 88.62 5 ASP B CA 1
ATOM 647 C C . ASP B 1 5 ? 14.641 -2.523 4.488 1 88.62 5 ASP B C 1
ATOM 649 O O . ASP B 1 5 ? 15.766 -2.082 4.254 1 88.62 5 ASP B O 1
ATOM 653 N N . GLU B 1 6 ? 13.609 -2.131 3.836 1 94.19 6 GLU B N 1
ATOM 654 C CA . GLU B 1 6 ? 13.609 -1.12 2.781 1 94.19 6 GLU B CA 1
ATOM 655 C C . GLU B 1 6 ? 12.375 -0.234 2.861 1 94.19 6 GLU B C 1
ATOM 657 O O . GLU B 1 6 ? 11.281 -0.709 3.197 1 94.19 6 GLU B O 1
ATOM 662 N N . VAL B 1 7 ? 12.68 0.95 2.607 1 95.25 7 VAL B N 1
ATOM 663 C CA . VAL B 1 7 ? 11.57 1.901 2.637 1 95.25 7 VAL B CA 1
ATOM 664 C C . VAL B 1 7 ? 11.578 2.742 1.362 1 95.25 7 VAL B C 1
ATOM 666 O O . VAL B 1 7 ? 12.641 3.033 0.808 1 95.25 7 VAL B O 1
ATOM 669 N N . GLY B 1 8 ? 10.414 3.051 0.797 1 96.69 8 GLY B N 1
ATOM 670 C CA . GLY B 1 8 ? 10.242 3.936 -0.342 1 96.69 8 GLY B CA 1
ATOM 671 C C . GLY B 1 8 ? 8.984 4.781 -0.25 1 96.69 8 GLY B C 1
ATOM 672 O O . GLY B 1 8 ? 8.016 4.395 0.402 1 96.69 8 GLY B O 1
ATOM 673 N N . GLU B 1 9 ? 9.039 5.914 -0.838 1 96.5 9 GLU B N 1
ATOM 674 C CA . GLU B 1 9 ? 7.887 6.805 -0.8 1 96.5 9 GLU B CA 1
ATOM 675 C C . GLU B 1 9 ? 7.203 6.883 -2.162 1 96.5 9 GLU B C 1
ATOM 677 O O . GLU B 1 9 ? 7.871 6.887 -3.199 1 96.5 9 GLU B O 1
ATOM 682 N N . GLY B 1 10 ? 5.867 6.801 -2.107 1 97.31 10 GLY B N 1
ATOM 683 C CA . GLY B 1 10 ? 5.039 7.031 -3.281 1 97.31 10 GLY B CA 1
ATOM 684 C C . GLY B 1 10 ? 4.086 8.203 -3.119 1 97.31 10 GLY B C 1
ATOM 685 O O . GLY B 1 10 ? 3.529 8.406 -2.039 1 97.31 10 GLY B O 1
ATOM 686 N N . THR B 1 11 ? 4.035 8.969 -4.152 1 96.88 11 THR B N 1
ATOM 687 C CA . THR B 1 11 ? 3.137 10.117 -4.121 1 96.88 11 THR B CA 1
ATOM 688 C C . THR B 1 11 ? 1.771 9.75 -4.699 1 96.88 11 THR B C 1
ATOM 690 O O . THR B 1 11 ? 1.688 9.07 -5.723 1 96.88 11 THR B O 1
ATOM 693 N N . VAL B 1 12 ? 0.768 10.211 -3.99 1 96.81 12 VAL B N 1
ATOM 694 C CA . VAL B 1 12 ? -0.603 9.977 -4.434 1 96.81 12 VAL B CA 1
ATOM 695 C C . VAL B 1 12 ? -0.976 10.992 -5.512 1 96.81 12 VAL B C 1
ATOM 697 O O . VAL B 1 12 ? -0.669 12.18 -5.391 1 96.81 12 VAL B O 1
ATOM 700 N N . SER B 1 13 ? -1.436 10.562 -6.535 1 97.06 13 SER B N 1
ATOM 701 C CA . SER B 1 13 ? -2.006 11.367 -7.605 1 97.06 13 SER B CA 1
ATOM 702 C C . SER B 1 13 ? -3.354 10.812 -8.062 1 97.06 13 SER B C 1
ATOM 704 O O . SER B 1 13 ? -3.43 9.695 -8.57 1 97.06 13 SER B O 1
ATOM 706 N N . GLY B 1 14 ? -4.387 11.625 -7.809 1 96.56 14 GLY B N 1
ATOM 707 C CA . GLY B 1 14 ? -5.727 11.117 -8.062 1 96.56 14 GLY B CA 1
ATOM 708 C C . GLY B 1 14 ? -6.098 9.953 -7.168 1 96.56 14 GLY B C 1
ATOM 709 O O . GLY B 1 14 ? -6.062 10.062 -5.941 1 96.56 14 GLY B O 1
ATOM 710 N N . ASN B 1 15 ? -6.457 8.852 -7.887 1 97.94 15 ASN B N 1
ATOM 711 C CA . ASN B 1 15 ? -6.836 7.664 -7.133 1 97.94 15 ASN B CA 1
ATOM 712 C C . ASN B 1 15 ? -5.707 6.641 -7.082 1 97.94 15 ASN B C 1
ATOM 714 O O . ASN B 1 15 ? -5.926 5.48 -6.734 1 97.94 15 ASN B O 1
ATOM 718 N N . GLN B 1 16 ? -4.535 7.102 -7.594 1 98.44 16 GLN B N 1
ATOM 719 C CA . GLN B 1 16 ? -3.432 6.156 -7.68 1 98.44 16 GLN B CA 1
ATOM 720 C C . GLN B 1 16 ? -2.225 6.641 -6.879 1 98.44 16 GLN B C 1
ATOM 722 O O . GLN B 1 16 ? -2.143 7.82 -6.527 1 98.44 16 GLN B O 1
ATOM 727 N N . VAL B 1 17 ? -1.337 5.711 -6.512 1 98 17 VAL B N 1
ATOM 728 C CA . VAL B 1 17 ? -0.082 6.023 -5.832 1 98 17 VAL B CA 1
ATOM 729 C C . VAL B 1 17 ? 1.074 5.316 -6.539 1 98 17 VAL B C 1
ATOM 731 O O . VAL B 1 17 ? 0.938 4.172 -6.973 1 98 17 VAL B O 1
ATOM 734 N N . SER B 1 18 ? 2.109 6.004 -6.602 1 98.44 18 SER B N 1
ATOM 735 C CA . SER B 1 18 ? 3.277 5.438 -7.27 1 98.44 18 SER B CA 1
ATOM 736 C C . SER B 1 18 ? 3.984 4.422 -6.379 1 98.44 18 SER B C 1
ATOM 738 O O . SER B 1 18 ? 4.043 4.594 -5.16 1 98.44 18 SER B O 1
ATOM 740 N N . ILE B 1 19 ? 4.422 3.348 -7 1 97.94 19 ILE B N 1
ATOM 741 C CA . ILE B 1 19 ? 5.23 2.326 -6.344 1 97.94 19 ILE B CA 1
ATOM 742 C C . ILE B 1 19 ? 6.691 2.48 -6.758 1 97.94 19 ILE B C 1
ATOM 744 O O . ILE B 1 19 ? 7.027 2.35 -7.938 1 97.94 19 ILE B O 1
ATOM 748 N N . PRO B 1 20 ? 7.566 2.693 -5.793 1 98.12 20 PRO B N 1
ATOM 749 C CA . PRO B 1 20 ? 8.977 2.885 -6.141 1 98.12 20 PRO B CA 1
ATOM 750 C C . PRO B 1 20 ? 9.555 1.706 -6.918 1 98.12 20 PRO B C 1
ATOM 752 O O . PRO B 1 20 ? 9.164 0.559 -6.695 1 98.12 20 PRO B O 1
ATOM 755 N N . ALA B 1 21 ? 10.547 2.006 -7.711 1 97.69 21 ALA B N 1
ATOM 756 C CA . ALA B 1 21 ? 11.109 1.021 -8.633 1 97.69 21 ALA B CA 1
ATOM 757 C C . ALA B 1 21 ? 11.688 -0.168 -7.871 1 97.69 21 ALA B C 1
ATOM 759 O O . ALA B 1 21 ? 11.531 -1.317 -8.289 1 97.69 21 ALA B O 1
ATOM 760 N N . HIS B 1 22 ? 12.336 0.12 -6.801 1 96.56 22 HIS B N 1
ATOM 761 C CA . HIS B 1 22 ? 12.984 -0.961 -6.07 1 96.56 22 HIS B CA 1
ATOM 762 C C . HIS B 1 22 ? 11.961 -1.889 -5.43 1 96.56 22 HIS B C 1
ATOM 764 O O . HIS B 1 22 ? 12.203 -3.088 -5.285 1 96.56 22 HIS B O 1
ATOM 770 N N . ILE B 1 23 ? 10.797 -1.405 -5.016 1 95.69 23 ILE B N 1
ATOM 771 C CA . ILE B 1 23 ? 9.719 -2.213 -4.457 1 95.69 23 ILE B CA 1
ATOM 772 C C . ILE B 1 23 ? 9.078 -3.057 -5.559 1 95.69 23 ILE B C 1
ATOM 774 O O . ILE B 1 23 ? 8.82 -4.246 -5.367 1 95.69 23 ILE B O 1
ATOM 778 N N . ARG B 1 24 ? 8.805 -2.416 -6.734 1 96.94 24 ARG B N 1
ATOM 779 C CA . ARG B 1 24 ? 8.25 -3.152 -7.867 1 96.94 24 ARG B CA 1
ATOM 780 C C . ARG B 1 24 ? 9.148 -4.332 -8.242 1 96.94 24 ARG B C 1
ATOM 782 O O . ARG B 1 24 ? 8.656 -5.438 -8.469 1 96.94 24 ARG B O 1
ATOM 789 N N . ARG B 1 25 ? 10.438 -4.117 -8.242 1 94.88 25 ARG B N 1
ATOM 790 C CA . ARG B 1 25 ? 11.406 -5.148 -8.594 1 94.88 25 ARG B CA 1
ATOM 791 C C . ARG B 1 25 ? 11.453 -6.242 -7.531 1 94.88 25 ARG B C 1
ATOM 793 O O . ARG B 1 25 ? 11.523 -7.43 -7.855 1 94.88 25 ARG B O 1
ATOM 800 N N . ARG B 1 26 ? 11.422 -5.762 -6.277 1 93.06 26 ARG B N 1
ATOM 801 C CA . ARG B 1 26 ? 11.523 -6.703 -5.168 1 93.06 26 ARG B CA 1
ATOM 802 C C . ARG B 1 26 ? 10.344 -7.668 -5.156 1 93.06 26 ARG B C 1
ATOM 804 O O . ARG B 1 26 ? 10.508 -8.859 -4.87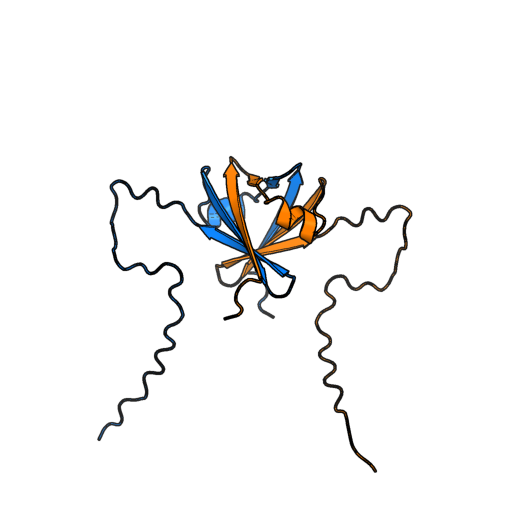1 1 93.06 26 ARG B O 1
ATOM 811 N N . PHE B 1 27 ? 9.188 -7.258 -5.387 1 91.31 27 PHE B N 1
ATOM 812 C CA . PHE B 1 27 ? 7.973 -8.055 -5.328 1 91.31 27 PHE B CA 1
ATOM 813 C C . PHE B 1 27 ? 7.535 -8.477 -6.727 1 91.31 27 PHE B C 1
ATOM 815 O O . PHE B 1 27 ? 6.465 -9.062 -6.898 1 91.31 27 PHE B O 1
ATOM 822 N N . ASP B 1 28 ? 8.336 -8.109 -7.738 1 91.62 28 ASP B N 1
ATOM 823 C CA . ASP B 1 28 ? 8.031 -8.438 -9.125 1 91.62 28 ASP B CA 1
ATOM 824 C C . ASP B 1 28 ? 6.633 -7.957 -9.508 1 91.62 28 ASP B C 1
ATOM 826 O O . ASP B 1 28 ? 5.832 -8.727 -10.039 1 91.62 28 ASP B O 1
ATOM 830 N N . ILE B 1 29 ? 6.34 -6.781 -9.203 1 93.12 29 ILE B N 1
ATOM 831 C CA . ILE B 1 29 ? 5.039 -6.176 -9.469 1 93.12 29 ILE B CA 1
ATOM 832 C C . ILE B 1 29 ? 4.965 -5.746 -10.938 1 93.12 29 ILE B C 1
ATOM 834 O O . ILE B 1 29 ? 5.828 -5.008 -11.414 1 93.12 29 ILE B O 1
ATOM 838 N N . GLU B 1 30 ? 3.965 -6.215 -11.602 1 92.44 30 GLU B N 1
ATOM 839 C CA . GLU B 1 30 ? 3.736 -5.918 -13.008 1 92.44 30 GLU B CA 1
ATOM 840 C C . GLU B 1 30 ? 2.357 -5.301 -13.227 1 92.44 30 GLU B C 1
ATOM 842 O O . GLU B 1 30 ? 1.521 -5.305 -12.32 1 92.44 30 GLU B O 1
ATOM 847 N N . ASP B 1 31 ? 2.25 -4.801 -14.305 1 94.62 31 ASP B N 1
ATOM 848 C CA . ASP B 1 31 ? 0.945 -4.262 -14.68 1 94.62 31 ASP B CA 1
ATOM 849 C C . ASP B 1 31 ? -0.137 -5.336 -14.602 1 94.62 31 ASP B C 1
ATOM 851 O O . ASP B 1 31 ? 0.048 -6.445 -15.109 1 94.62 31 ASP B O 1
ATOM 855 N N . GLY B 1 32 ? -1.149 -5.031 -14.031 1 94.31 32 GLY B N 1
ATOM 856 C CA . GLY B 1 32 ? -2.238 -5.988 -13.922 1 94.31 32 GLY B CA 1
ATOM 857 C C . GLY B 1 32 ? -2.266 -6.715 -12.586 1 94.31 32 GLY B C 1
ATOM 858 O O . GLY B 1 32 ? -3.273 -7.324 -12.227 1 94.31 32 GLY B O 1
ATOM 859 N N . ASP B 1 33 ? -1.086 -6.688 -11.922 1 92.69 33 ASP B N 1
ATOM 860 C CA . ASP B 1 33 ? -1.079 -7.266 -10.578 1 92.69 33 ASP B CA 1
ATOM 861 C C . ASP B 1 33 ? -2.074 -6.551 -9.664 1 92.69 33 ASP B C 1
ATOM 863 O O . ASP B 1 33 ? -2.514 -5.438 -9.969 1 92.69 33 ASP B O 1
ATOM 867 N N . VAL B 1 34 ? -2.436 -7.203 -8.57 1 94.69 34 VAL B N 1
ATOM 868 C CA . VAL B 1 34 ? -3.438 -6.664 -7.66 1 94.69 34 VAL B CA 1
ATOM 869 C C . VAL B 1 34 ? -2.82 -6.457 -6.281 1 94.69 34 VAL B C 1
ATOM 871 O O . VAL B 1 34 ? -2.094 -7.32 -5.781 1 94.69 34 VAL B O 1
ATOM 874 N N . ILE B 1 35 ? -3.037 -5.262 -5.762 1 94.56 35 ILE B N 1
ATOM 875 C CA . ILE B 1 35 ? -2.645 -4.957 -4.391 1 94.56 35 ILE B CA 1
ATOM 876 C C . ILE B 1 35 ? -3.869 -5.02 -3.477 1 94.56 35 ILE B C 1
ATOM 878 O O . ILE B 1 35 ? -4.895 -4.398 -3.758 1 94.56 35 ILE B O 1
ATOM 882 N N . GLU B 1 36 ? -3.83 -5.82 -2.549 1 94.38 36 GLU B N 1
ATOM 883 C CA . GLU B 1 36 ? -4.895 -5.875 -1.549 1 94.38 36 GLU B CA 1
ATOM 884 C C . GLU B 1 36 ? -4.645 -4.875 -0.423 1 94.38 36 GLU B C 1
ATOM 886 O O . GLU B 1 36 ? -3.664 -4.996 0.315 1 94.38 36 GLU B O 1
ATOM 891 N N . TRP B 1 37 ? -5.484 -3.91 -0.299 1 95.75 37 TRP B N 1
ATOM 892 C CA . TRP B 1 37 ? -5.449 -2.928 0.779 1 95.75 37 TRP B CA 1
ATOM 893 C C . TRP B 1 37 ? -6.238 -3.418 1.99 1 95.75 37 TRP B C 1
ATOM 895 O O . TRP B 1 37 ? -7.391 -3.83 1.862 1 95.75 37 TRP B O 1
ATOM 905 N N . GLN B 1 38 ? -5.625 -3.361 3.176 1 93.81 38 GLN B N 1
ATOM 906 C CA . GLN B 1 38 ? -6.289 -3.793 4.402 1 93.81 38 GLN B CA 1
ATOM 907 C C . GLN B 1 38 ? -6.195 -2.719 5.48 1 93.81 38 GLN B C 1
ATOM 909 O O . GLN B 1 38 ? -5.152 -2.086 5.652 1 93.81 38 GLN B O 1
ATOM 914 N N . ILE B 1 39 ? -7.277 -2.498 6.098 1 92.44 39 ILE B N 1
ATOM 915 C CA . ILE B 1 39 ? -7.246 -1.663 7.293 1 92.44 39 ILE B CA 1
ATOM 916 C C . ILE B 1 39 ? -7.301 -2.545 8.539 1 92.44 39 ILE B C 1
ATOM 918 O O . ILE B 1 39 ? -8.297 -3.225 8.781 1 92.44 39 ILE B O 1
ATOM 922 N N . VAL B 1 40 ? -6.258 -2.668 9.305 1 85.94 40 VAL B N 1
ATOM 923 C CA . VAL B 1 40 ? -6.156 -3.471 10.523 1 85.94 40 VAL B CA 1
ATOM 924 C C . VAL B 1 40 ? -5.938 -2.559 11.727 1 85.94 40 VAL B C 1
ATOM 926 O O . VAL B 1 40 ? -4.914 -1.876 11.82 1 85.94 40 VAL B O 1
ATOM 929 N N . ASP B 1 41 ? -6.855 -2.611 12.547 1 84.62 41 ASP B N 1
ATOM 930 C CA . ASP B 1 41 ? -6.766 -1.791 13.75 1 84.62 41 ASP B CA 1
ATOM 931 C C . ASP B 1 41 ? -6.523 -0.325 13.398 1 84.62 41 ASP B C 1
ATOM 933 O O . ASP B 1 41 ? -5.676 0.332 14.008 1 84.62 41 ASP B O 1
ATOM 937 N N . GLY B 1 42 ? -7.039 0.157 12.297 1 86.88 42 GLY B N 1
ATOM 938 C CA . GLY B 1 42 ? -6.965 1.559 11.914 1 86.88 42 GLY B CA 1
ATOM 939 C C . GLY B 1 42 ? -5.734 1.888 11.094 1 86.88 42 GLY B C 1
ATOM 940 O O . GLY B 1 42 ? -5.512 3.047 10.734 1 86.88 42 GLY B O 1
ATOM 941 N N . GLU B 1 43 ? -4.953 0.878 10.883 1 85.94 43 GLU B N 1
ATOM 942 C CA . GLU B 1 43 ? -3.73 1.062 10.109 1 85.94 43 GLU B CA 1
ATOM 943 C C . GLU B 1 43 ? -3.875 0.488 8.703 1 85.94 43 GLU B C 1
ATOM 945 O O . GLU B 1 43 ? -4.551 -0.523 8.5 1 85.94 43 GLU B O 1
ATOM 950 N N . LEU B 1 44 ? -3.344 1.173 7.727 1 91.44 44 LEU B N 1
ATOM 951 C CA . LEU B 1 44 ? -3.404 0.728 6.34 1 91.44 44 LEU B CA 1
ATOM 952 C C . LEU B 1 44 ? -2.248 -0.214 6.02 1 91.44 44 LEU B C 1
ATOM 954 O O . LEU B 1 44 ? -1.085 0.126 6.242 1 91.44 44 LEU B O 1
ATOM 958 N N . LYS B 1 45 ? -2.607 -1.373 5.59 1 90.94 45 LYS B N 1
ATOM 959 C CA . LYS B 1 45 ? -1.66 -2.395 5.156 1 90.94 45 LYS B CA 1
ATOM 960 C C . LYS B 1 45 ? -1.959 -2.852 3.73 1 90.94 45 LYS B C 1
ATOM 962 O O . LYS B 1 45 ? -3.086 -2.713 3.252 1 90.94 45 LYS B O 1
ATOM 967 N N . VAL B 1 46 ? -0.875 -3.318 3.02 1 94.44 46 VAL B N 1
ATOM 968 C CA . VAL B 1 46 ? -1.116 -3.805 1.664 1 94.44 46 VAL B CA 1
ATOM 969 C C . VAL B 1 46 ? -0.482 -5.18 1.487 1 94.44 46 VAL B C 1
ATOM 971 O O . VAL B 1 46 ? 0.468 -5.527 2.191 1 94.44 46 VAL B O 1
ATOM 974 N N . GLU B 1 47 ? -1.104 -6.008 0.719 1 88.94 47 GLU B N 1
ATOM 975 C CA . GLU B 1 47 ? -0.567 -7.297 0.289 1 88.94 47 GLU B CA 1
ATOM 976 C C . GLU B 1 47 ? -0.574 -7.414 -1.232 1 88.94 47 GLU B C 1
ATOM 978 O O . GLU B 1 47 ? -1.562 -7.07 -1.884 1 88.94 47 GLU B O 1
ATOM 983 N N . VAL B 1 48 ? 0.603 -7.805 -1.735 1 89.5 48 VAL B N 1
ATOM 984 C CA . VAL B 1 48 ? 0.728 -7.953 -3.182 1 89.5 48 VAL B CA 1
ATOM 985 C C . VAL B 1 48 ? 0.202 -9.32 -3.605 1 89.5 48 VAL B C 1
ATOM 987 O O . VAL B 1 48 ? 0.628 -10.352 -3.072 1 89.5 48 VAL B O 1
ATOM 990 N N . ARG B 1 49 ? -0.795 -9.289 -4.43 1 84.88 49 ARG B N 1
ATOM 991 C CA . ARG B 1 49 ? -1.28 -10.531 -5.031 1 84.88 49 ARG B CA 1
ATOM 992 C C . ARG B 1 49 ? -0.942 -10.586 -6.516 1 84.88 49 ARG B C 1
ATOM 994 O O . ARG B 1 49 ? -1.429 -9.773 -7.301 1 84.88 49 ARG B O 1
ATOM 1001 N N . GLN B 1 50 ? 0.111 -11.391 -6.805 1 75.5 50 GLN B N 1
ATOM 1002 C CA . GLN B 1 50 ? 0.446 -11.578 -8.211 1 75.5 50 GLN B CA 1
ATOM 1003 C C . GLN B 1 50 ? -0.598 -12.438 -8.914 1 75.5 50 GLN B C 1
ATOM 1005 O O . GLN B 1 50 ? -1.146 -13.367 -8.32 1 75.5 50 GLN B O 1
ATOM 1010 N N . THR B 1 51 ? -1.347 -11.719 -9.781 1 61.56 51 THR B N 1
ATOM 1011 C CA . THR B 1 51 ? -2.283 -12.516 -10.562 1 61.56 51 THR B CA 1
ATOM 1012 C C . THR B 1 51 ? -1.561 -13.664 -11.266 1 61.56 51 THR B C 1
ATOM 1014 O O . THR B 1 51 ? -0.549 -13.445 -11.938 1 61.56 51 THR B O 1
ATOM 1017 N N . ALA B 1 52 ? -1.512 -14.672 -10.625 1 52.22 52 ALA B N 1
ATOM 1018 C CA . ALA B 1 52 ? -0.924 -15.828 -11.305 1 52.22 52 ALA B CA 1
ATOM 1019 C C . ALA B 1 52 ? -1.386 -15.906 -12.75 1 52.22 52 ALA B C 1
ATOM 1021 O O . ALA B 1 52 ? -2.586 -15.867 -13.031 1 52.22 52 ALA B O 1
ATOM 1022 N N . SER B 1 53 ? -0.904 -15.039 -13.703 1 48.34 53 SER B N 1
ATOM 1023 C CA . SER B 1 53 ? -1.16 -15.531 -15.047 1 48.34 53 SER B CA 1
ATOM 1024 C C . SER B 1 53 ? -0.966 -17.031 -15.141 1 48.34 53 SER B C 1
ATOM 1026 O O . SER B 1 53 ? 0.16 -17.516 -15.297 1 48.34 53 SER B O 1
ATOM 1028 N N . SER B 1 54 ? -1.269 -17.828 -14.281 1 44.34 54 SER B N 1
ATOM 1029 C CA . SER B 1 54 ? -1.147 -19.25 -14.625 1 44.34 54 SER B CA 1
ATOM 1030 C C . SER B 1 54 ? -2.012 -19.594 -15.836 1 44.34 54 SER B C 1
ATOM 1032 O O . SER B 1 54 ? -3.166 -20 -15.68 1 44.34 54 SER B O 1
ATOM 1034 N N . ALA B 1 55 ? -2.299 -19.062 -16.922 1 43.59 55 ALA B N 1
ATOM 1035 C CA . ALA B 1 55 ? -2.6 -20.016 -17.969 1 43.59 55 ALA B CA 1
ATOM 1036 C C . ALA B 1 55 ? -1.608 -21.188 -17.969 1 43.59 55 ALA B C 1
ATOM 1038 O O . ALA B 1 55 ? -2.008 -22.344 -17.969 1 43.59 55 ALA B O 1
ATOM 1039 N N . PHE B 1 56 ? -0.504 -21.391 -18.844 1 45.72 56 PHE B N 1
ATOM 1040 C CA . PHE B 1 56 ? 0.314 -22.562 -19.141 1 45.72 56 PHE B CA 1
ATOM 1041 C C . PHE B 1 56 ? 1.201 -22.922 -17.969 1 45.72 56 PHE B C 1
ATOM 1043 O O . PHE B 1 56 ? 1.927 -23.922 -18 1 45.72 56 PHE B O 1
ATOM 1050 N N . GLU B 1 57 ? 1.903 -22.078 -17.375 1 40.56 57 GLU B N 1
ATOM 1051 C CA . GLU B 1 57 ? 2.826 -22.719 -16.438 1 40.5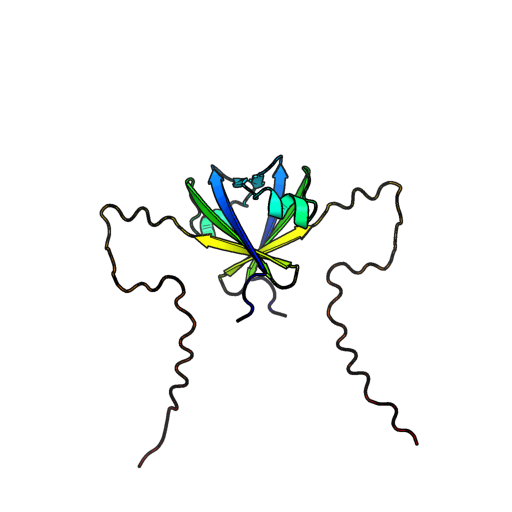6 57 GLU B CA 1
ATOM 1052 C C . GLU B 1 57 ? 2.084 -23.328 -15.25 1 40.56 57 GLU B C 1
ATOM 1054 O O . GLU B 1 57 ? 0.949 -22.938 -14.961 1 40.56 57 GLU B O 1
ATOM 1059 N N . ASP B 1 58 ? 2.74 -24.172 -14.156 1 39.09 58 ASP B N 1
ATOM 1060 C CA . ASP B 1 58 ? 2.275 -25.281 -13.305 1 39.09 58 ASP B CA 1
ATOM 1061 C C . ASP B 1 58 ? 1.134 -24.828 -12.398 1 39.09 58 ASP B C 1
ATOM 1063 O O . ASP B 1 58 ? 1.245 -23.812 -11.711 1 39.09 58 ASP B O 1
ATOM 1067 N N . PHE B 1 59 ? -0.244 -25.062 -12.531 1 42.34 59 PHE B N 1
ATOM 1068 C CA . PHE B 1 59 ? -1.178 -25.562 -11.531 1 42.34 59 PHE B CA 1
ATOM 1069 C C . PHE B 1 59 ? -0.43 -26.141 -10.336 1 42.34 59 PHE B C 1
ATOM 1071 O O . PHE B 1 59 ? 0.01 -27.297 -10.383 1 42.34 59 PHE B O 1
ATOM 1078 N N . GLU B 1 60 ? 0.65 -25.672 -9.836 1 39.06 60 GLU B N 1
ATOM 1079 C CA . GLU B 1 60 ? 0.931 -26.406 -8.609 1 39.06 60 GLU B CA 1
ATOM 1080 C C . GLU B 1 60 ? -0.229 -26.312 -7.625 1 39.06 60 GLU B C 1
ATOM 1082 O O . GLU B 1 60 ? -0.662 -25.203 -7.281 1 39.06 60 GLU B O 1
ATOM 1087 N N . PRO B 1 61 ? -1.177 -27.375 -7.695 1 40.28 61 PRO B N 1
ATOM 1088 C CA . PRO B 1 61 ? -2.326 -27.516 -6.801 1 40.28 61 PRO B CA 1
ATOM 1089 C C . PRO B 1 61 ? -2.162 -26.75 -5.492 1 40.28 61 PRO B C 1
ATOM 1091 O O . PRO B 1 61 ? -3.139 -26.219 -4.953 1 40.28 61 PRO B O 1
ATOM 1094 N N . GLY B 1 62 ? -1.123 -27.281 -4.68 1 37.38 62 GLY B N 1
ATOM 1095 C CA . GLY B 1 62 ? -1.007 -27.078 -3.244 1 37.38 62 GLY B CA 1
ATOM 1096 C C . GLY B 1 62 ? -0.665 -25.641 -2.877 1 37.38 62 GLY B C 1
ATOM 1097 O O . GLY B 1 62 ? -0.336 -25.359 -1.724 1 37.38 62 GLY B O 1
ATOM 1098 N N . ALA B 1 63 ? -0.225 -24.906 -3.773 1 37.34 63 ALA B N 1
ATOM 1099 C CA . ALA B 1 63 ? 0.381 -23.734 -3.154 1 37.34 63 ALA B CA 1
ATOM 1100 C C . ALA B 1 63 ? -0.673 -22.875 -2.467 1 37.34 63 ALA B C 1
ATOM 1102 O O . ALA B 1 63 ? -1.561 -22.328 -3.125 1 37.34 63 ALA B O 1
ATOM 1103 N N . SER B 1 64 ? -1.056 -23.438 -1.352 1 34.84 64 SER B N 1
ATOM 1104 C CA . SER B 1 64 ? -1.868 -22.688 -0.394 1 34.84 64 SER B CA 1
ATOM 1105 C C . SER B 1 64 ? -1.518 -21.203 -0.405 1 34.84 64 SER B C 1
ATOM 1107 O O . SER B 1 64 ? -0.341 -20.844 -0.369 1 34.84 64 SER B O 1
ATOM 1109 N N . GLU B 1 65 ? -1.944 -20.359 -1.178 1 36.66 65 GLU B N 1
ATOM 1110 C CA . GLU B 1 65 ? -1.797 -18.922 -1.062 1 36.66 65 GLU B CA 1
ATOM 1111 C C . GLU B 1 65 ? -1.289 -18.516 0.322 1 36.66 65 GLU B C 1
ATOM 1113 O O . GLU B 1 65 ? -0.319 -17.766 0.442 1 36.66 65 GLU B O 1
ATOM 1118 N N . GLU B 1 66 ? -2.055 -18.203 1.352 1 38.38 66 GLU B N 1
ATOM 1119 C CA . GLU B 1 66 ? -1.767 -18 2.77 1 38.38 66 GLU B CA 1
ATOM 1120 C C . GLU B 1 66 ? -1.021 -19.203 3.354 1 38.38 66 GLU B C 1
ATOM 1122 O O . GLU B 1 66 ? -1.64 -20.188 3.74 1 38.38 66 GLU B O 1
ATOM 1127 N N . ALA B 1 67 ? 0.071 -19.594 2.91 1 37.41 67 ALA B N 1
ATOM 1128 C CA . ALA B 1 67 ? 1.082 -20.344 3.646 1 37.41 67 ALA B CA 1
ATOM 1129 C C . ALA B 1 67 ? 1.253 -19.797 5.059 1 37.41 67 ALA B C 1
ATOM 1131 O O . ALA B 1 67 ? 1.841 -18.719 5.25 1 37.41 67 ALA B O 1
ATOM 1132 N N . VAL B 1 68 ? 0.229 -19.719 5.723 1 39.94 68 VAL B N 1
ATOM 1133 C CA . VAL B 1 68 ? 0.105 -19.516 7.164 1 39.94 68 VAL B CA 1
ATOM 1134 C C . VAL B 1 68 ? 1.259 -20.219 7.879 1 39.94 68 VAL B C 1
ATOM 1136 O O . VAL B 1 68 ? 1.687 -21.297 7.473 1 39.94 68 VAL B O 1
ATOM 1139 N N . ASP B 1 69 ? 2.252 -19.547 8.336 1 35.69 69 ASP B N 1
ATOM 1140 C CA . ASP B 1 69 ? 3.209 -20.125 9.266 1 35.69 69 ASP B CA 1
ATOM 1141 C C . ASP B 1 69 ? 2.592 -21.297 10.023 1 35.69 69 ASP B C 1
ATOM 1143 O O . ASP B 1 69 ? 1.578 -21.141 10.703 1 35.69 69 ASP B O 1
ATOM 1147 N N . VAL B 1 70 ? 2.641 -22.469 9.484 1 36.22 70 VAL B N 1
ATOM 1148 C CA . VAL B 1 70 ? 2.68 -23.75 10.195 1 36.22 70 VAL B CA 1
ATOM 1149 C C . VAL B 1 70 ? 3.723 -23.688 11.305 1 36.22 70 VAL B C 1
ATOM 1151 O O . VAL B 1 70 ? 4.926 -23.703 11.039 1 36.22 70 VAL B O 1
ATOM 1154 N N . VAL B 1 71 ? 3.828 -22.766 12.141 1 35.62 71 VAL B N 1
ATOM 1155 C CA . VAL B 1 71 ? 4.547 -23.156 13.344 1 35.62 71 VAL B CA 1
ATOM 1156 C C . VAL B 1 71 ? 4.168 -24.594 13.727 1 35.62 71 VAL B C 1
ATOM 1158 O O . VAL B 1 71 ? 3.014 -24.859 14.07 1 35.62 71 VAL B O 1
ATOM 1161 N N . GLU B 1 72 ? 4.625 -25.516 12.945 1 34.25 72 GLU B N 1
ATOM 1162 C CA . GLU B 1 72 ? 5.02 -26.828 13.422 1 34.25 72 GLU B CA 1
ATOM 1163 C C . GLU B 1 72 ? 5.738 -26.75 14.766 1 34.25 72 GLU B C 1
ATOM 1165 O O . GLU B 1 72 ? 6.836 -26.188 14.852 1 34.25 72 GLU B O 1
ATOM 1170 N N . GLU B 1 73 ? 5.125 -26.312 15.867 1 32.84 73 GLU B N 1
ATOM 1171 C CA . GLU B 1 73 ? 5.582 -26.859 17.141 1 32.84 73 GLU B CA 1
ATOM 1172 C C . GLU B 1 73 ? 5.859 -28.359 17.031 1 32.84 73 GLU B C 1
ATOM 1174 O O . GLU B 1 73 ? 4.93 -29.172 17 1 32.84 73 GLU B O 1
ATOM 1179 N N . HIS B 1 74 ? 6.52 -28.672 16.016 1 32.66 74 HIS B N 1
ATOM 1180 C CA . HIS B 1 74 ? 7.273 -29.906 16.219 1 32.66 74 HIS B CA 1
ATOM 1181 C C . HIS B 1 74 ? 8.047 -29.875 17.547 1 32.66 74 HIS B C 1
ATOM 1183 O O . HIS B 1 74 ? 8.938 -29.031 17.719 1 32.66 74 HIS B O 1
ATOM 1189 N N . ASP B 1 75 ? 7.348 -30.297 18.688 1 32.72 75 ASP B N 1
ATOM 1190 C CA . ASP B 1 75 ? 8.039 -30.969 19.797 1 32.72 75 ASP B CA 1
ATOM 1191 C C . ASP B 1 75 ? 9.125 -31.891 19.266 1 32.72 75 ASP B C 1
ATOM 1193 O O . ASP B 1 75 ? 8.852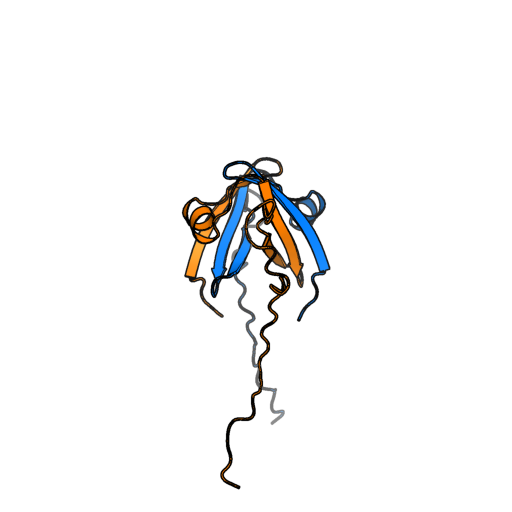 -32.812 18.469 1 32.72 75 ASP B O 1
ATOM 1197 N N . GLY B 1 76 ? 10.25 -31.531 18.984 1 27.81 76 GLY B N 1
ATOM 1198 C CA . GLY B 1 76 ? 11.547 -32.188 18.859 1 27.81 76 GLY B CA 1
ATOM 1199 C C . GLY B 1 76 ? 11.617 -33.5 19.609 1 27.81 76 GLY B C 1
ATOM 1200 O O . GLY B 1 76 ? 12.008 -34.531 19.031 1 27.81 76 GLY B O 1
ATOM 1201 N N . PHE B 1 77 ? 12.203 -33.75 20.875 1 29.44 77 PHE B N 1
ATOM 1202 C CA . PHE B 1 77 ? 13.289 -34.625 21.297 1 29.44 77 PHE B CA 1
ATOM 1203 C C . PHE B 1 77 ? 12.82 -36.062 21.406 1 29.44 77 PHE B C 1
ATOM 1205 O O . PHE B 1 77 ? 13.367 -36.938 20.75 1 29.44 77 PHE B O 1
ATOM 1212 N N . GLY B 1 78 ? 12.531 -36.625 22.719 1 24.34 78 GLY B N 1
ATOM 1213 C CA . GLY B 1 78 ? 13.398 -37.5 23.516 1 24.34 78 GLY B CA 1
ATOM 1214 C C . GLY B 1 78 ? 13.414 -38.938 23.031 1 24.34 78 GLY B C 1
ATOM 1215 O O . GLY B 1 78 ? 12.547 -39.344 22.266 1 24.34 78 GLY B O 1
ATOM 1216 N N . LEU B 1 79 ? 14.609 -39.75 23.469 1 28.31 79 LEU B N 1
ATOM 1217 C CA . LEU B 1 79 ? 15.359 -40.969 23.766 1 28.31 79 LEU B CA 1
ATOM 1218 C C . LEU B 1 79 ? 14.453 -42.031 24.391 1 28.31 79 LEU B C 1
ATOM 1220 O O . LEU B 1 79 ? 14.891 -43.156 24.656 1 28.31 79 LEU B O 1
ATOM 1224 N N . GLU B 1 80 ? 13.055 -41.844 24.609 1 24.78 80 GLU B N 1
ATOM 1225 C CA . GLU B 1 80 ? 12.773 -43.25 24.891 1 24.78 80 GLU B CA 1
ATOM 1226 C C . GLU B 1 80 ? 12.328 -44 23.625 1 24.78 80 GLU B C 1
ATOM 1228 O O . GLU B 1 80 ? 11.664 -43.406 22.766 1 24.78 80 GLU B O 1
#

pLDDT: mean 71.46, std 27.22, range [23.45, 98.44]